Protein AF-A0A662Q213-F1 (afdb_monomer)

Mean predicted aligne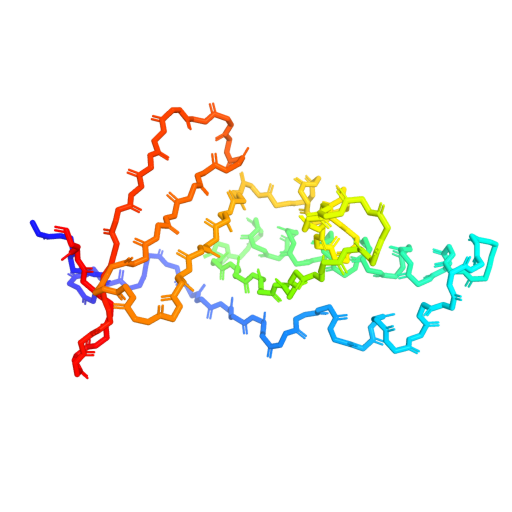d error: 8.6 Å

Sequence (126 aa):
MLRLYDYPPPAPLIVLDDFTFRHRLEIKGDVKRDTPIYERLAFQLAALKEAAMKRDIAIVVIGQVHTLPNTGETRAVAHRILTYWSDYVLRIVRRFGERCGRIWIEKPEKKGVYRFRIVKSGVTSC

pLDDT: mean 78.65, std 15.53, range [36.19, 93.69]

Solvent-accessible surface area (backbone atoms only — not comparable to full-atom values): 7702 Å² total; per-residue (Å²): 134,82,59,83,80,81,50,77,74,94,36,62,74,47,77,37,82,60,67,46,57,69,58,57,75,68,51,78,88,44,68,85,76,32,46,66,56,52,50,53,51,47,52,53,45,50,55,50,46,52,48,25,70,75,65,60,32,47,76,47,78,39,68,67,68,43,67,42,95,87,74,75,47,72,46,43,77,63,43,70,57,54,58,67,63,40,81,62,37,72,51,76,51,66,59,90,92,52,81,48,29,41,36,36,42,65,32,62,85,47,98,54,78,46,49,28,26,81,51,97,93,42,77,37,79,97

Secondary structure (DSSP, 8-state):
---GGGS--SS-EEEETTTTHHHHHH--S-HHHHHHHHHHHHHHHHHHHHHHHHHT-EEEE---EEE-TTT--EEETTHHHHHHH-S-EEEEE--TT-S-EEEEEEETT---EEEEEEETTEEEE-

Foldseek 3Di:
DDDVVVDDPQAAEAEAPAPCVVLVVQDPPDCVSSVVSLVVSLVVLVVVLVCCVVRVYHYHHHFDWDQDPPPSDTDTDSNVSCVVSDQWDWDWDDDPPDQWIWIDTPPPPDPDIFIWGQDPVGIDGD

Radius of gyration: 16.5 Å; Cα contacts (8 Å, |Δi|>4): 160; chains: 1; bounding box: 38×42×34 Å

Structure (mmCIF, N/CA/C/O backbone):
data_AF-A0A662Q213-F1
#
_entry.id   AF-A0A662Q213-F1
#
loop_
_atom_site.group_PDB
_atom_site.id
_atom_site.type_symbol
_atom_site.label_atom_id
_atom_site.label_alt_id
_atom_site.label_comp_id
_atom_site.label_asym_id
_atom_site.label_entity_id
_atom_site.label_seq_id
_atom_site.pdbx_PDB_ins_code
_atom_site.Cartn_x
_atom_site.Cartn_y
_atom_site.Cartn_z
_atom_site.occupancy
_atom_site.B_iso_or_equiv
_atom_site.auth_seq_id
_atom_site.auth_comp_id
_atom_site.auth_asym_id
_atom_site.auth_atom_id
_atom_site.pdbx_PDB_model_num
ATOM 1 N N . MET A 1 1 ? -8.842 -23.336 2.814 1.00 40.50 1 MET A N 1
ATOM 2 C CA . MET A 1 1 ? -9.138 -22.444 1.671 1.00 40.50 1 MET A CA 1
ATOM 3 C C . MET A 1 1 ? -9.488 -21.086 2.259 1.00 40.50 1 MET A C 1
ATOM 5 O O . MET A 1 1 ? -10.478 -21.016 2.966 1.00 40.50 1 MET A O 1
ATOM 9 N N . LEU A 1 2 ? -8.653 -20.057 2.084 1.00 36.19 2 LEU A N 1
ATOM 10 C CA . LEU A 1 2 ? -8.929 -18.723 2.632 1.00 36.19 2 LEU A CA 1
ATOM 11 C C . LEU A 1 2 ? -9.839 -17.981 1.640 1.00 36.19 2 LEU A C 1
ATOM 13 O O . LEU A 1 2 ? -9.413 -17.708 0.517 1.00 36.19 2 LEU A O 1
ATOM 17 N N . ARG A 1 3 ? -11.093 -17.715 2.006 1.00 44.03 3 ARG A N 1
ATOM 18 C CA . ARG A 1 3 ? -12.030 -16.929 1.194 1.00 44.03 3 ARG A CA 1
ATOM 19 C C . ARG A 1 3 ? -12.236 -15.589 1.891 1.00 44.03 3 ARG A C 1
ATOM 21 O O . ARG A 1 3 ? -12.871 -15.527 2.934 1.00 44.03 3 ARG A O 1
ATOM 28 N N . LEU A 1 4 ? -11.665 -14.525 1.326 1.00 43.53 4 LEU A N 1
ATOM 29 C CA . LEU A 1 4 ? -11.729 -13.179 1.912 1.00 43.53 4 LEU A CA 1
ATOM 30 C C . LEU A 1 4 ? -13.163 -12.634 2.062 1.00 43.53 4 LEU A C 1
ATOM 32 O O . LEU A 1 4 ? -13.376 -11.766 2.895 1.00 43.53 4 LEU A O 1
ATOM 36 N N . TYR A 1 5 ? -14.130 -13.143 1.291 1.00 51.31 5 TYR A N 1
ATOM 37 C CA . TYR A 1 5 ? -15.537 -12.720 1.341 1.00 51.31 5 TYR A CA 1
ATOM 38 C C . TYR A 1 5 ? -16.367 -13.402 2.437 1.00 51.31 5 TYR A C 1
ATOM 40 O O . TYR A 1 5 ? -17.471 -12.948 2.718 1.00 51.31 5 TYR A O 1
ATOM 48 N N . ASP A 1 6 ? -15.862 -14.481 3.046 1.00 44.97 6 ASP A N 1
ATOM 49 C CA . ASP A 1 6 ? -16.595 -15.229 4.080 1.00 44.97 6 ASP A CA 1
ATOM 50 C C . ASP A 1 6 ? -16.520 -14.540 5.458 1.00 44.97 6 ASP A C 1
ATOM 52 O O . ASP A 1 6 ? -17.165 -14.975 6.410 1.00 44.97 6 ASP A O 1
ATOM 56 N N . TYR A 1 7 ? -15.736 -13.464 5.573 1.00 51.28 7 TYR A N 1
ATOM 57 C CA . TYR A 1 7 ? -15.625 -12.662 6.784 1.00 51.28 7 TYR A CA 1
ATOM 58 C C . TYR A 1 7 ? -16.429 -11.366 6.618 1.00 51.28 7 TYR A C 1
ATOM 60 O O . TYR A 1 7 ? -16.246 -10.682 5.604 1.00 51.28 7 TYR A O 1
ATOM 68 N N . PRO A 1 8 ? -17.288 -10.983 7.588 1.00 51.06 8 PRO A N 1
ATOM 69 C CA . PRO A 1 8 ? -17.815 -9.622 7.622 1.00 51.06 8 PRO A CA 1
ATOM 70 C C . PRO A 1 8 ? -16.624 -8.656 7.573 1.00 51.06 8 PRO A C 1
ATOM 72 O O . PRO A 1 8 ? -15.596 -8.972 8.183 1.00 51.06 8 PRO A O 1
ATOM 75 N N . PRO A 1 9 ? -16.705 -7.535 6.826 1.00 54.00 9 PRO A N 1
ATOM 76 C CA . PRO A 1 9 ? -15.572 -6.634 6.683 1.00 54.00 9 PRO A CA 1
ATOM 77 C C . PRO A 1 9 ? -15.107 -6.250 8.092 1.00 54.00 9 PRO A C 1
ATOM 79 O O . PRO A 1 9 ? -15.887 -5.649 8.831 1.00 54.00 9 PRO A O 1
ATOM 82 N N . PRO A 1 10 ? -13.887 -6.648 8.502 1.00 58.69 10 PRO A N 1
ATOM 83 C CA . PRO A 1 10 ? -13.456 -6.526 9.894 1.00 58.69 10 PRO A CA 1
ATOM 84 C C . PRO A 1 10 ? -13.357 -5.059 10.329 1.00 58.69 10 PRO A C 1
ATOM 86 O O . PRO A 1 10 ? -13.347 -4.773 11.517 1.00 58.69 10 PRO A O 1
ATOM 89 N N . ALA A 1 11 ? -13.309 -4.157 9.346 1.00 63.94 11 ALA A N 1
ATOM 90 C CA . ALA A 1 11 ? -13.307 -2.714 9.453 1.00 63.94 11 ALA A CA 1
ATOM 91 C C . ALA A 1 11 ? -13.840 -2.117 8.131 1.00 63.94 11 ALA A C 1
ATOM 93 O O . ALA A 1 11 ? -13.727 -2.763 7.078 1.00 63.94 11 ALA A O 1
ATOM 94 N N . PRO A 1 12 ? -14.364 -0.879 8.126 1.00 80.94 12 PRO A N 1
ATOM 95 C CA . PRO A 1 12 ? -14.540 -0.113 6.895 1.00 80.94 12 PRO A CA 1
ATOM 96 C C . PRO A 1 12 ? -13.207 -0.038 6.130 1.00 80.94 12 PRO A C 1
ATOM 98 O O . PRO A 1 12 ? -12.164 0.239 6.722 1.00 80.94 12 PRO A O 1
ATOM 101 N N . LEU A 1 13 ? -13.231 -0.311 4.822 1.00 87.00 13 LEU A N 1
ATOM 102 C CA . LEU A 1 13 ? -12.037 -0.401 3.976 1.00 87.00 13 LEU A CA 1
ATOM 103 C C . LEU A 1 13 ? -11.980 0.763 2.983 1.00 87.00 13 LEU A C 1
ATOM 105 O O . LEU A 1 13 ? -12.929 0.988 2.234 1.00 87.00 13 LEU A O 1
ATOM 109 N N . ILE A 1 14 ? -10.836 1.443 2.922 1.00 88.75 14 ILE A N 1
ATOM 110 C CA . ILE A 1 14 ? -10.503 2.415 1.875 1.00 88.75 14 ILE A CA 1
ATOM 111 C C . ILE A 1 14 ? -9.354 1.854 1.034 1.00 88.75 14 ILE A C 1
ATOM 113 O O . ILE A 1 14 ? -8.319 1.461 1.574 1.00 88.75 14 ILE A O 1
ATOM 117 N N . VAL A 1 15 ? -9.517 1.840 -0.291 1.00 90.50 15 VAL A N 1
ATOM 118 C CA . VAL A 1 15 ? -8.469 1.435 -1.241 1.00 90.50 15 VAL A CA 1
ATOM 119 C C . VAL A 1 15 ? -8.101 2.626 -2.122 1.00 90.50 15 VAL A C 1
ATOM 121 O O . VAL A 1 15 ? -8.976 3.240 -2.727 1.00 90.50 15 VAL A O 1
ATOM 124 N N . LEU A 1 16 ? -6.809 2.949 -2.189 1.00 88.38 16 LEU A N 1
ATOM 125 C CA . LEU A 1 16 ? -6.256 4.024 -3.015 1.00 88.38 16 LEU A CA 1
ATOM 126 C C . LEU A 1 16 ? -5.383 3.412 -4.122 1.00 88.38 16 LEU A C 1
ATOM 128 O O . LEU A 1 16 ? -4.294 2.914 -3.832 1.00 88.38 16 LEU A O 1
ATOM 132 N N . ASP A 1 17 ? -5.862 3.450 -5.370 1.00 85.12 17 ASP A N 1
ATOM 133 C CA . ASP A 1 17 ? -5.202 2.857 -6.547 1.00 85.12 17 ASP A CA 1
ATOM 134 C C . ASP A 1 17 ? -5.198 3.829 -7.750 1.00 85.12 17 ASP A C 1
ATOM 136 O O . ASP A 1 17 ? -6.268 4.207 -8.227 1.00 85.12 17 ASP A O 1
ATOM 140 N N . ASP A 1 18 ? -4.061 4.307 -8.278 1.00 78.69 18 ASP A N 1
ATOM 141 C CA . ASP A 1 18 ? -2.684 4.237 -7.746 1.00 78.69 18 ASP A CA 1
ATOM 142 C C . ASP A 1 18 ? -2.374 5.519 -6.963 1.00 78.69 18 ASP A C 1
ATOM 144 O O . ASP A 1 18 ? -2.442 6.637 -7.483 1.00 78.69 18 ASP A O 1
ATOM 148 N N . PHE A 1 19 ? -1.990 5.357 -5.701 1.00 78.06 19 PHE A N 1
ATOM 149 C CA . PHE A 1 19 ? -1.695 6.460 -4.793 1.00 78.06 19 PHE A CA 1
ATOM 150 C C . PHE A 1 19 ? -0.478 7.295 -5.212 1.00 78.06 19 PHE A C 1
ATOM 152 O O . PHE A 1 19 ? -0.388 8.484 -4.904 1.00 78.06 19 PHE A O 1
ATOM 159 N N . THR A 1 20 ? 0.464 6.688 -5.929 1.00 71.81 20 THR A N 1
ATOM 160 C CA . THR A 1 20 ? 1.744 7.308 -6.297 1.00 71.81 20 THR A CA 1
ATOM 161 C C . THR A 1 20 ? 1.737 7.969 -7.673 1.00 71.81 20 THR A C 1
ATOM 163 O O . THR A 1 20 ? 2.690 8.671 -8.022 1.00 71.81 20 THR A O 1
ATOM 166 N N . PHE A 1 21 ? 0.657 7.804 -8.445 1.00 74.88 21 PHE A N 1
ATOM 167 C CA . PHE A 1 21 ? 0.606 8.206 -9.850 1.00 74.88 21 PHE A CA 1
ATOM 168 C C . PHE A 1 21 ? 0.912 9.694 -10.072 1.00 74.88 21 PHE A C 1
ATOM 170 O O . PHE A 1 21 ? 1.731 10.038 -10.923 1.00 74.88 21 PHE A O 1
ATOM 177 N N . ARG A 1 22 ? 0.288 10.594 -9.299 1.00 62.03 22 ARG A N 1
ATOM 178 C CA . ARG A 1 22 ? 0.467 12.046 -9.495 1.00 62.03 22 ARG A CA 1
ATOM 179 C C . ARG A 1 22 ? 1.867 12.513 -9.111 1.00 62.03 22 ARG A C 1
ATOM 181 O O . ARG A 1 22 ? 2.483 13.261 -9.862 1.00 62.03 22 ARG A O 1
ATOM 188 N N . HIS A 1 23 ? 2.400 12.004 -8.004 1.00 64.50 23 HIS A N 1
ATOM 189 C CA . HIS A 1 23 ? 3.740 12.363 -7.532 1.00 64.50 23 HIS A CA 1
ATOM 190 C C . HIS A 1 23 ? 4.820 11.910 -8.510 1.00 64.50 23 HIS A C 1
ATOM 192 O O . HIS A 1 23 ? 5.802 12.613 -8.717 1.00 64.50 23 HIS A O 1
ATOM 198 N N . ARG A 1 24 ? 4.606 10.778 -9.191 1.00 64.88 24 ARG A N 1
ATOM 199 C CA . ARG A 1 24 ? 5.495 10.306 -10.257 1.00 64.88 24 ARG A CA 1
ATOM 200 C C . ARG A 1 24 ? 5.598 11.290 -11.427 1.00 64.88 24 ARG A C 1
ATOM 202 O O . ARG A 1 24 ? 6.675 11.419 -11.996 1.00 64.88 24 ARG A O 1
ATOM 209 N N . LEU A 1 25 ? 4.504 11.950 -11.811 1.00 63.22 25 LEU A N 1
ATOM 210 C CA . LEU A 1 25 ? 4.522 12.929 -12.908 1.00 63.22 25 LEU A CA 1
ATOM 211 C C . LEU A 1 25 ? 5.297 14.201 -12.537 1.00 63.22 25 LEU A C 1
ATOM 213 O O . LEU A 1 25 ? 5.857 14.866 -13.412 1.00 63.22 25 LEU A O 1
ATOM 217 N N . GLU A 1 26 ? 5.313 14.531 -11.246 1.00 67.62 26 GLU A N 1
ATOM 218 C CA . GLU A 1 26 ? 5.973 15.719 -10.709 1.00 67.62 26 GLU A CA 1
ATOM 219 C C . GLU A 1 26 ? 7.477 15.491 -10.470 1.00 67.62 26 GLU A C 1
ATOM 221 O O . GLU A 1 26 ? 8.255 16.416 -10.689 1.00 67.62 26 GLU A O 1
ATOM 226 N N . ILE A 1 27 ? 7.896 14.271 -10.104 1.00 72.69 27 ILE A N 1
ATOM 227 C CA . ILE A 1 27 ? 9.304 13.918 -9.847 1.00 72.69 27 ILE A CA 1
ATOM 228 C C . ILE A 1 27 ? 10.137 14.029 -11.133 1.00 72.69 27 ILE A C 1
ATOM 230 O O . ILE A 1 27 ? 9.878 13.344 -12.127 1.00 72.69 27 ILE A O 1
ATOM 234 N N . LYS A 1 28 ? 11.174 14.875 -11.107 1.00 71.38 28 LYS A N 1
ATOM 235 C CA . LYS A 1 28 ? 12.077 15.114 -12.251 1.00 71.38 28 LYS A CA 1
ATOM 236 C C . LYS A 1 28 ? 13.452 14.462 -12.101 1.00 71.38 28 LYS A C 1
ATOM 238 O O . LYS A 1 28 ? 14.232 14.505 -13.049 1.00 71.38 28 LYS A O 1
ATOM 243 N N . GLY A 1 29 ? 13.744 13.844 -10.956 1.00 67.94 29 GLY A N 1
ATOM 244 C CA . GLY A 1 29 ? 15.054 13.260 -10.658 1.00 67.94 29 GLY A CA 1
ATOM 245 C C . GLY A 1 29 ? 16.069 14.281 -10.136 1.00 67.94 29 GLY A C 1
ATOM 246 O O . GLY A 1 29 ? 17.256 13.972 -10.053 1.00 67.94 29 GLY A O 1
ATOM 247 N N . ASP A 1 30 ? 15.61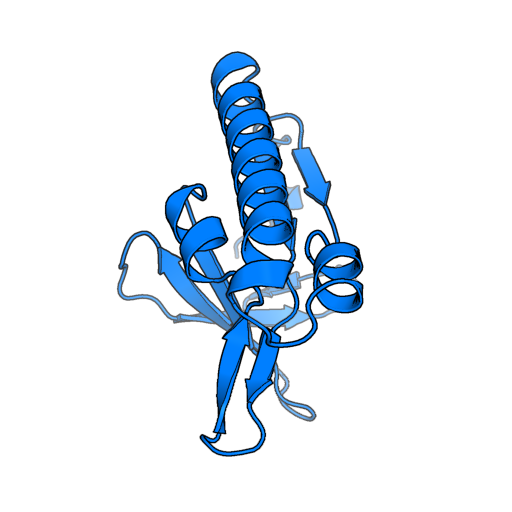2 15.482 -9.773 1.00 74.75 30 ASP A N 1
ATOM 248 C CA . ASP A 1 30 ? 16.410 16.511 -9.108 1.00 74.75 30 ASP A CA 1
ATOM 249 C C . ASP A 1 30 ? 16.010 16.550 -7.635 1.00 74.75 30 ASP A C 1
ATOM 251 O O . ASP A 1 30 ? 14.931 17.024 -7.276 1.00 74.75 30 ASP A O 1
ATOM 255 N N . VAL A 1 31 ? 16.911 16.076 -6.773 1.00 69.00 31 VAL A N 1
ATOM 256 C CA . VAL A 1 31 ? 16.672 15.925 -5.334 1.00 69.00 31 VAL A CA 1
ATOM 257 C C . VAL A 1 31 ? 16.141 17.212 -4.700 1.00 69.00 31 VAL A C 1
ATOM 259 O O . VAL A 1 31 ? 15.200 17.143 -3.919 1.00 69.00 31 VAL A O 1
ATOM 262 N N . LYS A 1 32 ? 16.684 18.389 -5.044 1.00 71.81 32 LYS A N 1
ATOM 263 C CA . LYS A 1 32 ? 16.261 19.652 -4.410 1.00 71.81 32 LYS A CA 1
ATOM 264 C C . LYS A 1 32 ? 14.840 20.048 -4.803 1.00 71.81 32 LYS A C 1
ATOM 266 O O . LYS A 1 32 ? 14.123 20.621 -3.988 1.00 71.81 32 LYS A O 1
ATOM 271 N N . ARG A 1 33 ? 14.446 19.761 -6.044 1.00 75.94 33 ARG A N 1
ATOM 272 C CA . ARG A 1 33 ? 13.111 20.079 -6.570 1.00 75.94 33 ARG A CA 1
ATOM 273 C C . ARG A 1 33 ? 12.073 19.032 -6.181 1.00 75.94 33 ARG A C 1
ATOM 275 O O . ARG A 1 33 ? 10.904 19.376 -6.043 1.00 75.94 33 ARG A O 1
ATOM 282 N N . ASP A 1 34 ? 12.505 17.795 -5.957 1.00 79.31 34 ASP A N 1
ATOM 283 C CA . ASP A 1 34 ? 11.621 16.677 -5.639 1.00 79.31 34 ASP A CA 1
ATOM 284 C C . ASP A 1 34 ? 11.313 16.565 -4.130 1.00 79.31 34 ASP A C 1
ATOM 286 O O . ASP A 1 34 ? 10.296 15.975 -3.760 1.00 79.31 34 ASP A O 1
ATOM 290 N N . THR A 1 35 ? 12.129 17.156 -3.242 1.00 81.44 35 THR A N 1
ATOM 291 C CA . THR A 1 35 ? 11.913 17.127 -1.777 1.00 81.44 35 THR A CA 1
ATOM 292 C C . THR A 1 35 ? 10.489 17.515 -1.348 1.00 81.44 35 THR A C 1
ATOM 294 O O . THR A 1 35 ? 9.871 16.726 -0.630 1.00 81.44 35 THR A O 1
ATOM 297 N N . PRO A 1 36 ? 9.899 18.637 -1.810 1.00 84.88 36 PRO A N 1
ATOM 298 C CA . PRO A 1 36 ? 8.551 19.028 -1.386 1.00 84.88 36 PRO A CA 1
ATOM 299 C C . PRO A 1 36 ? 7.464 18.024 -1.803 1.00 84.88 36 PRO A C 1
ATOM 301 O O . PRO A 1 36 ? 6.430 17.902 -1.143 1.00 84.88 36 PRO A O 1
ATOM 304 N N . ILE A 1 37 ? 7.686 17.282 -2.894 1.00 82.81 37 ILE A N 1
ATOM 305 C CA . ILE A 1 37 ? 6.770 16.234 -3.365 1.00 82.81 37 ILE A CA 1
ATOM 306 C C . ILE A 1 37 ? 6.797 15.059 -2.381 1.00 82.81 37 ILE A C 1
ATOM 308 O O . ILE A 1 37 ? 5.747 14.561 -1.969 1.00 82.81 37 ILE A O 1
ATOM 312 N N . TYR A 1 38 ? 7.994 14.647 -1.956 1.00 82.50 38 TYR A N 1
ATOM 313 C CA . TYR A 1 38 ? 8.169 13.587 -0.964 1.00 82.50 38 TYR A CA 1
ATOM 314 C C . TYR A 1 38 ? 7.611 13.966 0.412 1.00 82.50 38 TYR A C 1
ATOM 316 O O . TYR A 1 38 ? 6.982 13.130 1.060 1.00 82.50 38 TYR A O 1
ATOM 324 N N . GLU A 1 39 ? 7.781 15.216 0.845 1.00 87.38 39 GLU A N 1
ATOM 325 C CA . GLU A 1 39 ? 7.201 15.722 2.096 1.00 87.38 39 GLU A CA 1
ATOM 326 C C . GLU A 1 39 ? 5.670 15.698 2.061 1.00 87.38 39 GLU A C 1
ATOM 328 O O . GLU A 1 39 ? 5.033 15.192 2.988 1.00 87.38 39 GLU A O 1
ATOM 333 N N . ARG A 1 40 ? 5.065 16.162 0.959 1.00 87.94 40 ARG A N 1
ATOM 334 C CA . ARG A 1 40 ? 3.609 16.108 0.766 1.00 87.94 40 ARG A CA 1
ATOM 335 C C . ARG A 1 40 ? 3.091 14.671 0.821 1.00 87.94 40 ARG A C 1
ATOM 337 O O . ARG A 1 40 ? 2.086 14.406 1.476 1.00 87.94 40 ARG A O 1
ATOM 344 N N . LEU A 1 41 ? 3.784 13.745 0.161 1.00 86.94 41 LEU A N 1
ATOM 345 C CA . LEU A 1 41 ? 3.456 12.322 0.191 1.00 86.94 41 LEU A CA 1
ATOM 346 C C . LEU A 1 41 ? 3.544 11.742 1.611 1.00 86.94 41 LEU A C 1
ATOM 348 O O . LEU A 1 41 ? 2.640 11.027 2.045 1.00 86.94 41 LEU A O 1
ATOM 352 N N . ALA A 1 42 ? 4.610 12.058 2.347 1.00 89.50 42 ALA A N 1
ATOM 353 C CA . ALA A 1 42 ? 4.770 11.622 3.730 1.00 89.50 42 ALA A CA 1
ATOM 354 C C . ALA A 1 42 ? 3.633 12.144 4.621 1.00 89.50 42 ALA A C 1
ATOM 356 O O . ALA A 1 42 ? 3.077 11.378 5.404 1.00 89.50 42 ALA A O 1
ATOM 357 N N . PHE A 1 43 ? 3.236 13.409 4.453 1.00 92.56 43 PHE A N 1
ATOM 358 C CA . PHE A 1 43 ? 2.117 14.001 5.186 1.00 92.56 43 PHE A CA 1
ATOM 359 C C . PHE A 1 43 ? 0.780 13.313 4.872 1.00 92.56 43 PHE A C 1
ATOM 361 O O . PHE A 1 43 ? 0.013 13.002 5.781 1.00 92.56 43 PHE A O 1
ATOM 368 N N . GLN A 1 44 ? 0.514 13.011 3.597 1.00 91.94 44 GLN A N 1
ATOM 369 C CA . GLN A 1 44 ? -0.684 12.267 3.192 1.00 91.94 44 GLN A CA 1
ATOM 370 C C . GLN A 1 44 ? -0.738 10.879 3.843 1.00 91.94 44 GLN A C 1
ATOM 372 O O . GLN A 1 44 ? -1.780 10.483 4.362 1.00 91.94 44 GLN A O 1
ATOM 377 N N . LEU A 1 45 ? 0.381 10.150 3.857 1.00 92.31 45 LEU A N 1
ATOM 378 C CA . LEU A 1 45 ? 0.463 8.835 4.497 1.00 92.31 45 LEU A CA 1
ATOM 379 C C . LEU A 1 45 ? 0.290 8.913 6.015 1.00 92.31 45 LEU A C 1
ATOM 381 O O . LEU A 1 45 ? -0.411 8.077 6.582 1.00 92.31 45 LEU A O 1
ATOM 385 N N . ALA A 1 46 ? 0.872 9.925 6.660 1.00 93.69 46 ALA A N 1
ATOM 386 C CA . ALA A 1 46 ? 0.697 10.168 8.088 1.00 93.69 46 ALA A CA 1
ATOM 387 C C . ALA A 1 46 ? -0.779 10.402 8.444 1.00 93.69 46 ALA A C 1
ATOM 389 O O . ALA A 1 46 ? -1.301 9.761 9.354 1.00 93.69 46 ALA A O 1
ATOM 390 N N . ALA A 1 47 ? -1.473 11.249 7.677 1.00 93.12 47 ALA A N 1
ATOM 391 C CA . ALA A 1 47 ? -2.893 11.530 7.882 1.00 93.12 47 ALA A CA 1
ATOM 392 C C . ALA A 1 47 ? -3.769 10.279 7.694 1.00 93.12 47 ALA A C 1
ATOM 394 O O . ALA A 1 47 ? -4.688 10.036 8.477 1.00 93.12 47 ALA A O 1
ATOM 395 N N . LEU A 1 48 ? -3.470 9.450 6.686 1.00 93.06 48 LEU A N 1
ATOM 396 C CA . LEU A 1 48 ? -4.158 8.171 6.481 1.00 93.06 48 LEU A CA 1
ATOM 397 C C . LEU A 1 48 ? -3.907 7.211 7.646 1.00 93.06 48 LEU A C 1
ATOM 399 O O . LEU A 1 48 ? -4.849 6.621 8.170 1.00 93.06 48 LEU A O 1
ATOM 403 N N . LYS A 1 49 ? -2.655 7.083 8.093 1.00 92.88 49 LYS A N 1
ATOM 404 C CA . LYS A 1 49 ? -2.289 6.246 9.238 1.00 92.88 49 LYS A CA 1
ATOM 405 C C . LYS A 1 49 ? -3.020 6.683 10.509 1.00 92.88 49 LYS A C 1
ATOM 407 O O . LYS A 1 49 ? -3.567 5.843 11.222 1.00 92.88 49 LYS A O 1
ATOM 412 N N . GLU A 1 50 ? -3.080 7.983 10.769 1.00 93.50 50 GLU A N 1
ATOM 413 C CA . GLU A 1 50 ? -3.819 8.540 11.899 1.00 93.50 50 GLU A CA 1
ATOM 414 C C . GLU A 1 50 ? -5.324 8.247 11.795 1.00 93.50 50 GLU A C 1
ATOM 416 O O . GLU A 1 50 ? -5.939 7.824 12.776 1.00 93.50 50 GLU A O 1
ATOM 421 N N . ALA A 1 51 ? -5.918 8.409 10.608 1.00 90.12 51 ALA A N 1
ATOM 422 C CA . ALA A 1 51 ? -7.325 8.092 10.372 1.00 90.12 51 ALA A CA 1
ATOM 423 C C . ALA A 1 51 ? -7.630 6.603 10.595 1.00 90.12 51 ALA A C 1
ATOM 425 O O . ALA A 1 51 ? -8.621 6.288 11.255 1.00 90.12 51 ALA A O 1
ATOM 426 N N . ALA A 1 52 ? -6.762 5.708 10.109 1.00 90.75 52 ALA A N 1
ATOM 427 C CA . ALA A 1 52 ? -6.852 4.268 10.339 1.00 90.75 52 ALA A CA 1
ATOM 428 C C . ALA A 1 52 ? -6.857 3.935 11.835 1.00 90.75 52 ALA A C 1
ATOM 430 O O . ALA A 1 52 ? -7.739 3.220 12.304 1.00 90.75 52 ALA A O 1
ATOM 431 N N . MET A 1 53 ? -5.929 4.523 12.597 1.00 89.69 53 MET A N 1
ATOM 432 C CA . MET A 1 53 ? -5.823 4.303 14.042 1.00 89.69 53 MET A CA 1
ATOM 433 C C . MET A 1 53 ? -7.012 4.866 14.827 1.00 89.69 53 MET A C 1
ATOM 435 O O . MET A 1 53 ? -7.473 4.234 15.770 1.00 89.69 53 MET A O 1
ATOM 439 N N . LYS A 1 54 ? -7.505 6.058 14.471 1.00 91.81 54 LYS A N 1
ATOM 440 C CA . LYS A 1 54 ? -8.577 6.735 15.221 1.00 91.81 54 LYS A CA 1
ATOM 441 C C . LYS A 1 54 ? -9.972 6.194 14.929 1.00 91.81 54 LYS A C 1
ATOM 443 O O . LYS A 1 54 ? -10.855 6.337 15.769 1.00 91.81 54 LYS A O 1
ATOM 448 N N . ARG A 1 55 ? -10.200 5.670 13.723 1.00 86.69 55 ARG A N 1
ATOM 449 C CA . ARG A 1 55 ? -11.535 5.271 13.246 1.00 86.69 55 ARG A CA 1
ATOM 450 C C . ARG A 1 55 ? -11.699 3.768 13.059 1.00 86.69 55 ARG A C 1
ATOM 452 O O . ARG A 1 55 ? -12.755 3.364 12.590 1.00 86.69 55 ARG A O 1
ATOM 459 N N . ASP A 1 56 ? -10.676 2.985 13.396 1.00 86.06 56 ASP A N 1
ATOM 460 C CA . ASP A 1 56 ? -10.651 1.535 13.197 1.00 86.06 56 ASP A CA 1
ATOM 461 C C . ASP A 1 56 ? -11.030 1.153 11.754 1.00 86.06 56 ASP A C 1
ATOM 463 O O . ASP A 1 56 ? -11.946 0.377 11.497 1.00 86.06 56 ASP A O 1
ATOM 467 N N . ILE A 1 57 ? -10.361 1.798 10.788 1.00 88.31 57 ILE A N 1
ATOM 468 C CA . ILE A 1 57 ? -10.553 1.559 9.351 1.00 88.31 57 ILE A CA 1
ATOM 469 C C . ILE A 1 57 ? -9.302 0.935 8.740 1.00 88.31 57 ILE A C 1
ATOM 471 O O . ILE A 1 57 ? -8.174 1.326 9.048 1.00 88.31 57 ILE A O 1
ATOM 475 N N . ALA A 1 58 ? -9.496 -0.005 7.819 1.00 91.00 58 ALA A N 1
ATOM 476 C CA . ALA A 1 58 ? -8.413 -0.558 7.022 1.00 91.00 58 ALA A CA 1
ATOM 477 C C . ALA A 1 58 ? -8.140 0.356 5.820 1.00 91.00 58 ALA A C 1
ATOM 479 O O . ALA A 1 58 ? -9.061 0.744 5.100 1.00 91.00 58 ALA A O 1
ATOM 480 N N . ILE A 1 59 ? -6.871 0.683 5.572 1.00 92.00 59 ILE A N 1
ATOM 481 C CA . ILE A 1 59 ? -6.458 1.475 4.408 1.00 92.00 59 ILE A CA 1
ATOM 482 C C . ILE A 1 59 ? -5.435 0.677 3.608 1.00 92.00 59 ILE A C 1
ATOM 484 O O . ILE A 1 59 ? -4.403 0.268 4.137 1.00 92.00 59 ILE A O 1
ATOM 488 N N . VAL A 1 60 ? -5.722 0.469 2.324 1.00 92.50 60 VAL A N 1
ATOM 489 C CA . VAL A 1 60 ? -4.819 -0.186 1.375 1.00 92.50 60 VAL A CA 1
ATOM 490 C C . VAL A 1 60 ? -4.349 0.840 0.359 1.00 92.50 60 VAL A C 1
ATOM 492 O O . VAL A 1 60 ? -5.146 1.448 -0.354 1.00 92.50 60 VAL A O 1
ATOM 495 N N . VAL A 1 61 ? -3.034 1.011 0.290 1.00 90.75 61 VAL A N 1
ATOM 496 C CA . VAL A 1 61 ? -2.367 1.897 -0.660 1.00 90.75 61 VAL A CA 1
ATOM 497 C C . VAL A 1 61 ? -1.686 1.038 -1.714 1.00 90.75 61 VAL A C 1
ATOM 499 O O . VAL A 1 61 ? -0.824 0.222 -1.385 1.00 90.75 61 VAL A O 1
ATOM 502 N N . ILE A 1 62 ? -2.067 1.215 -2.976 1.00 88.44 62 ILE A N 1
ATOM 503 C CA . ILE A 1 62 ? -1.435 0.539 -4.108 1.00 88.44 62 ILE A CA 1
ATOM 504 C C . ILE A 1 62 ? -0.457 1.522 -4.743 1.00 88.44 62 ILE A C 1
ATOM 506 O O . ILE A 1 62 ? -0.836 2.637 -5.091 1.00 88.44 62 ILE A O 1
ATOM 510 N N . GLY A 1 63 ? 0.809 1.109 -4.833 1.00 80.56 63 GLY A N 1
ATOM 511 C CA . GLY A 1 63 ? 1.872 1.852 -5.500 1.00 80.56 63 GLY A CA 1
ATOM 512 C C . GLY A 1 63 ? 2.463 1.027 -6.635 1.00 80.56 63 GLY A C 1
ATOM 5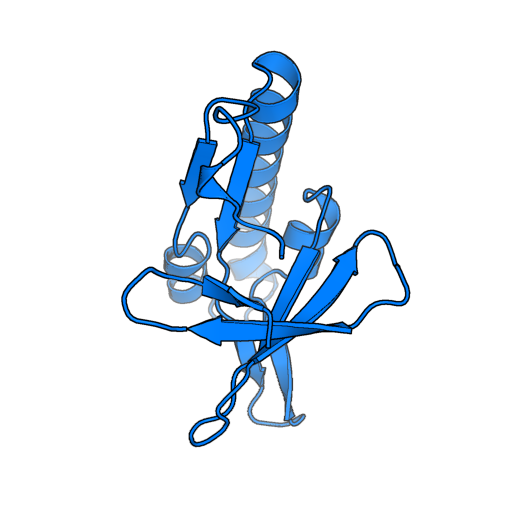13 O O . GLY A 1 63 ? 2.814 -0.141 -6.435 1.00 80.56 63 GLY A O 1
ATOM 514 N N . GLN A 1 64 ? 2.595 1.613 -7.824 1.00 71.81 64 GLN A N 1
ATOM 515 C CA . GLN A 1 64 ? 3.278 0.947 -8.928 1.00 71.81 64 GLN A CA 1
ATOM 516 C C . GLN A 1 64 ? 4.795 0.888 -8.709 1.00 71.81 64 GLN A C 1
ATOM 518 O O . GLN A 1 64 ? 5.441 1.806 -8.196 1.00 71.81 64 GLN A O 1
ATOM 523 N N . VAL A 1 65 ? 5.379 -0.234 -9.129 1.00 67.50 65 VAL A N 1
ATOM 524 C CA . VAL A 1 65 ? 6.828 -0.422 -9.161 1.00 67.50 65 VAL A CA 1
ATOM 525 C C . VAL A 1 65 ? 7.374 -0.097 -10.546 1.00 67.50 65 VAL A C 1
ATOM 527 O O . VAL A 1 65 ? 6.813 -0.517 -11.558 1.00 67.50 65 VAL A O 1
ATOM 530 N N . HIS A 1 66 ? 8.502 0.609 -10.596 1.00 59.62 66 HIS A N 1
ATOM 531 C CA . HIS A 1 66 ? 9.247 0.819 -11.834 1.00 59.62 66 HIS A CA 1
ATOM 532 C C . HIS A 1 66 ? 10.560 0.049 -11.792 1.00 59.62 66 HIS A C 1
ATOM 534 O O . HIS A 1 66 ? 11.206 -0.064 -10.749 1.00 59.62 66 HIS A O 1
ATOM 540 N N . THR A 1 67 ? 10.952 -0.489 -12.946 1.00 55.34 67 THR A N 1
ATOM 541 C CA . THR A 1 67 ? 12.298 -1.034 -13.134 1.00 55.34 67 THR A CA 1
ATOM 542 C C . THR A 1 67 ? 13.224 0.127 -13.466 1.00 55.34 67 THR A C 1
ATOM 544 O O . THR A 1 67 ? 12.963 0.863 -14.418 1.00 55.34 67 THR A O 1
ATOM 547 N N . LEU A 1 68 ? 14.277 0.319 -12.674 1.00 52.19 68 LEU A N 1
ATOM 548 C CA . LEU A 1 68 ? 15.295 1.322 -12.969 1.00 52.19 68 LEU A CA 1
ATOM 549 C C . LEU A 1 68 ? 16.124 0.856 -14.183 1.00 52.19 68 LEU A C 1
ATOM 551 O O . LEU A 1 68 ? 16.656 -0.257 -14.135 1.00 52.19 68 LEU A O 1
ATOM 555 N N . PRO A 1 69 ? 16.272 1.673 -15.249 1.00 39.28 69 PRO A N 1
ATOM 556 C CA . PRO A 1 69 ? 16.879 1.236 -16.513 1.00 39.28 69 PRO A CA 1
ATOM 557 C C . PRO A 1 69 ? 18.336 0.750 -16.444 1.00 39.28 69 PRO A C 1
ATOM 559 O O . PRO A 1 69 ? 18.783 0.108 -17.383 1.00 39.28 69 PRO A O 1
ATOM 562 N N . ASN A 1 70 ? 19.072 0.996 -15.355 1.00 46.84 70 ASN A N 1
ATOM 563 C CA . ASN A 1 70 ? 20.516 0.718 -15.296 1.00 46.84 70 ASN A CA 1
ATOM 564 C C . ASN A 1 70 ? 20.937 -0.333 -14.258 1.00 46.84 70 ASN A C 1
ATOM 566 O O . ASN A 1 70 ? 22.078 -0.778 -14.285 1.00 46.84 70 ASN A O 1
ATOM 570 N N . THR A 1 71 ? 20.054 -0.733 -13.340 1.00 51.72 71 THR A N 1
ATOM 571 C CA . THR A 1 71 ? 20.399 -1.677 -12.257 1.00 51.72 71 THR A CA 1
ATOM 572 C C . THR A 1 71 ? 19.570 -2.957 -12.285 1.00 51.72 71 THR A C 1
ATOM 574 O O . THR A 1 71 ? 19.857 -3.888 -11.541 1.00 51.72 71 THR A O 1
ATOM 577 N N . GLY A 1 72 ? 18.506 -3.006 -13.097 1.00 49.84 72 GLY A N 1
ATOM 578 C CA . GLY A 1 72 ? 17.511 -4.081 -13.041 1.00 49.84 72 GLY A CA 1
ATOM 579 C C . GLY A 1 72 ? 16.697 -4.092 -11.739 1.00 49.84 72 GLY A C 1
ATOM 580 O O . GLY A 1 72 ? 15.826 -4.945 -11.559 1.00 49.84 72 GLY A O 1
ATOM 581 N N . GLU A 1 73 ? 16.937 -3.145 -10.825 1.00 46.88 73 GLU A N 1
ATOM 582 C CA . GLU A 1 73 ? 16.209 -3.069 -9.569 1.00 46.88 73 GLU A CA 1
ATOM 583 C C . GLU A 1 73 ? 14.801 -2.521 -9.793 1.00 46.88 73 GLU A C 1
ATOM 585 O O . GLU A 1 73 ? 14.588 -1.437 -10.340 1.00 46.88 73 GLU A O 1
ATOM 590 N N . THR A 1 74 ? 13.820 -3.283 -9.319 1.00 52.84 74 THR A N 1
ATOM 591 C CA . THR A 1 74 ? 12.420 -2.868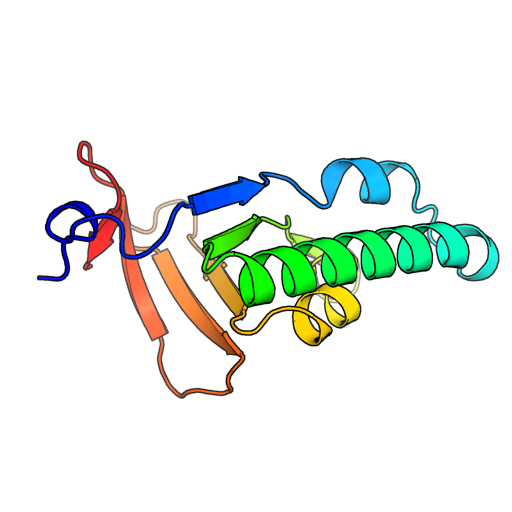 -9.268 1.00 52.84 74 THR A CA 1
ATOM 592 C C . THR A 1 74 ? 12.166 -2.159 -7.940 1.00 52.84 74 THR A C 1
ATOM 594 O O . THR A 1 74 ? 12.056 -2.821 -6.900 1.00 52.84 74 THR A O 1
ATOM 597 N N . ARG A 1 75 ? 12.084 -0.822 -7.962 1.00 57.34 75 ARG A N 1
ATOM 598 C CA . ARG A 1 75 ? 11.793 0.005 -6.780 1.00 57.34 75 ARG A CA 1
ATOM 599 C C . ARG A 1 75 ? 10.451 0.719 -6.947 1.00 57.34 75 ARG A C 1
ATOM 601 O O . ARG A 1 75 ? 10.153 1.267 -8.007 1.00 57.34 75 ARG A O 1
ATOM 608 N N . ALA A 1 76 ? 9.639 0.709 -5.892 1.00 58.06 76 ALA A N 1
ATOM 609 C CA . ALA A 1 76 ? 8.448 1.552 -5.826 1.00 58.06 76 ALA A CA 1
ATOM 610 C C . ALA A 1 76 ? 8.865 3.026 -5.709 1.00 58.06 76 ALA A C 1
ATOM 612 O O . ALA A 1 76 ? 9.852 3.344 -5.031 1.00 58.06 76 ALA A O 1
ATOM 613 N N . VAL A 1 77 ? 8.108 3.927 -6.340 1.00 64.81 77 VAL A N 1
ATOM 614 C CA . VAL A 1 77 ? 8.275 5.370 -6.112 1.00 64.81 77 VAL A CA 1
ATOM 615 C C . VAL A 1 77 ? 8.094 5.639 -4.620 1.00 64.81 77 VAL A C 1
ATOM 617 O O . VAL A 1 77 ? 7.157 5.138 -4.007 1.00 64.81 77 VAL A O 1
ATOM 620 N N . ALA A 1 78 ? 9.029 6.383 -4.022 1.00 72.69 78 ALA A N 1
ATOM 621 C CA . ALA A 1 78 ? 9.027 6.699 -2.593 1.00 72.69 78 ALA A CA 1
ATOM 622 C C . ALA A 1 78 ? 8.928 5.475 -1.652 1.00 72.69 78 ALA A C 1
ATOM 624 O O . ALA A 1 78 ? 8.400 5.587 -0.544 1.00 72.69 78 ALA A O 1
ATOM 625 N N . HIS A 1 79 ? 9.482 4.320 -2.054 1.00 78.94 79 HIS A N 1
ATOM 626 C CA . HIS A 1 79 ? 9.431 3.071 -1.282 1.00 78.94 79 HIS A CA 1
ATOM 627 C C . HIS A 1 79 ? 9.759 3.253 0.211 1.00 78.94 79 HIS A C 1
ATOM 629 O O . HIS A 1 79 ? 9.042 2.739 1.059 1.00 78.94 79 HIS A O 1
ATOM 635 N N . ARG A 1 80 ? 10.791 4.040 0.555 1.00 82.69 80 ARG A N 1
ATOM 636 C CA . ARG A 1 80 ? 11.171 4.285 1.961 1.00 82.69 80 ARG A CA 1
ATOM 637 C C . ARG A 1 80 ? 10.051 4.949 2.770 1.00 82.69 80 ARG A C 1
ATOM 639 O O . ARG A 1 80 ? 9.827 4.553 3.906 1.00 82.69 80 ARG A O 1
ATOM 646 N N . ILE A 1 81 ? 9.353 5.928 2.192 1.00 87.88 81 ILE A N 1
ATOM 647 C CA . ILE A 1 81 ? 8.278 6.671 2.867 1.00 87.88 81 ILE A CA 1
ATOM 648 C C . ILE A 1 81 ? 7.048 5.775 3.031 1.00 87.88 81 ILE A C 1
ATOM 650 O O . ILE A 1 81 ? 6.489 5.697 4.123 1.00 87.88 81 ILE A O 1
ATOM 654 N N . LEU A 1 82 ? 6.668 5.048 1.974 1.00 87.81 82 LEU A N 1
ATOM 655 C CA . LEU A 1 82 ? 5.563 4.087 2.022 1.00 87.81 82 LEU A CA 1
ATOM 656 C C . LEU A 1 82 ? 5.811 3.009 3.081 1.00 87.81 82 LEU A C 1
ATOM 658 O O . LEU A 1 82 ? 4.962 2.779 3.941 1.00 87.81 82 LEU A O 1
ATOM 662 N N . THR A 1 83 ? 6.993 2.393 3.070 1.00 89.44 83 THR A N 1
ATOM 663 C CA . THR A 1 83 ? 7.368 1.350 4.031 1.00 89.44 83 THR A CA 1
ATOM 664 C C . THR A 1 83 ? 7.444 1.877 5.463 1.00 89.44 83 THR A C 1
ATOM 666 O O . THR A 1 83 ? 7.104 1.149 6.398 1.00 89.44 83 THR A O 1
ATOM 669 N N . TYR A 1 84 ? 7.858 3.131 5.664 1.00 90.81 84 TYR A N 1
ATOM 670 C CA . TYR A 1 84 ? 7.893 3.746 6.991 1.00 90.81 84 TYR A CA 1
ATOM 671 C C . TYR A 1 84 ? 6.489 3.840 7.605 1.00 90.81 84 TYR A C 1
ATOM 673 O O . TYR A 1 84 ? 6.270 3.307 8.693 1.00 90.81 84 TYR A O 1
ATOM 681 N N . TRP A 1 85 ? 5.533 4.428 6.878 1.00 92.56 85 TRP A N 1
ATOM 682 C CA . TRP A 1 85 ? 4.178 4.690 7.381 1.00 92.56 85 TRP A CA 1
ATOM 683 C C . TRP A 1 85 ? 3.231 3.483 7.358 1.00 92.56 85 TRP A C 1
ATOM 685 O O . TRP A 1 85 ? 2.233 3.481 8.076 1.00 92.56 85 TRP A O 1
ATOM 695 N N . SER A 1 86 ? 3.523 2.456 6.558 1.00 92.06 86 SER A N 1
ATOM 696 C CA . SER A 1 86 ? 2.665 1.268 6.446 1.00 92.06 86 SER A CA 1
ATOM 697 C C . SER A 1 86 ? 2.917 0.280 7.583 1.00 92.06 86 SER A C 1
ATOM 699 O O . SER A 1 86 ? 4.069 -0.008 7.894 1.00 92.06 86 SER A O 1
ATOM 701 N N . ASP A 1 87 ? 1.875 -0.320 8.161 1.00 92.88 87 ASP A N 1
ATOM 702 C CA . ASP A 1 87 ? 2.047 -1.435 9.113 1.00 92.88 87 ASP A CA 1
ATOM 703 C C . ASP A 1 87 ? 2.483 -2.723 8.407 1.00 92.88 87 ASP A C 1
ATOM 705 O O . ASP A 1 87 ? 3.325 -3.469 8.909 1.00 92.88 87 ASP A O 1
ATOM 709 N N . TYR A 1 88 ? 1.933 -2.945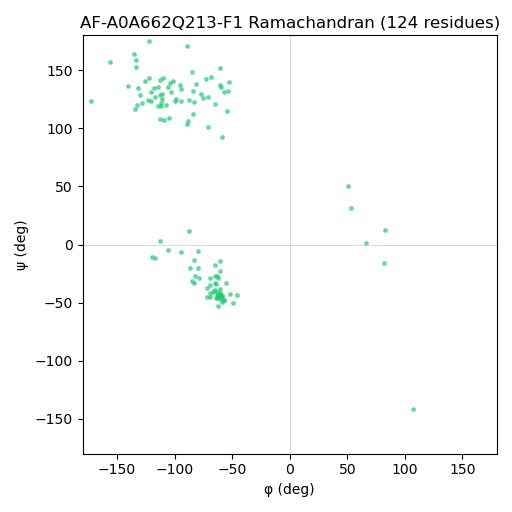 7.209 1.00 91.81 88 TYR A N 1
ATOM 710 C CA . TYR A 1 88 ? 2.209 -4.091 6.354 1.00 91.81 88 TYR A CA 1
ATOM 711 C C . TYR A 1 88 ? 2.641 -3.633 4.966 1.00 91.81 88 TYR A C 1
ATOM 713 O O . TYR A 1 88 ? 2.066 -2.703 4.407 1.00 91.81 88 TYR A O 1
ATOM 721 N N . VAL A 1 89 ? 3.622 -4.324 4.389 1.00 91.19 89 VAL A N 1
ATOM 722 C CA . VAL A 1 89 ? 4.055 -4.106 3.005 1.00 91.19 89 VAL A CA 1
ATOM 723 C C . VAL A 1 89 ? 4.059 -5.444 2.287 1.00 91.19 89 VAL A C 1
ATOM 725 O O . VAL A 1 89 ? 4.727 -6.388 2.715 1.00 91.19 89 VAL A O 1
ATOM 728 N N . LEU A 1 90 ? 3.292 -5.519 1.200 1.00 90.69 90 LEU A N 1
ATOM 729 C CA . LEU A 1 90 ? 3.160 -6.706 0.366 1.00 90.69 90 LEU A CA 1
ATOM 730 C C . LEU A 1 90 ? 3.734 -6.416 -1.020 1.00 90.69 90 LEU A C 1
ATOM 732 O O . LEU A 1 90 ? 3.216 -5.565 -1.742 1.00 90.69 90 LEU A O 1
ATOM 736 N N . ARG A 1 91 ? 4.762 -7.162 -1.429 1.00 88.94 91 ARG A N 1
ATOM 737 C CA . ARG A 1 91 ? 5.191 -7.181 -2.831 1.00 88.94 91 ARG A CA 1
ATOM 738 C C . ARG A 1 91 ? 4.386 -8.242 -3.561 1.00 88.94 91 ARG A C 1
ATOM 740 O O . ARG A 1 91 ? 4.405 -9.406 -3.174 1.00 88.94 91 ARG A O 1
ATOM 747 N N . ILE A 1 92 ? 3.714 -7.857 -4.639 1.00 89.69 92 ILE A N 1
ATOM 748 C CA . ILE A 1 92 ? 2.949 -8.772 -5.489 1.00 89.69 92 ILE A CA 1
ATOM 749 C C . ILE A 1 92 ? 3.665 -8.879 -6.832 1.00 89.69 92 ILE A C 1
ATOM 751 O O . ILE A 1 92 ? 3.918 -7.871 -7.485 1.00 89.69 92 ILE A O 1
ATOM 755 N N . VAL A 1 93 ? 3.994 -10.099 -7.260 1.00 88.88 93 VAL A N 1
ATOM 756 C CA . VAL A 1 93 ? 4.567 -10.350 -8.592 1.00 88.88 93 VAL A CA 1
ATOM 757 C C . VAL A 1 93 ? 3.788 -11.457 -9.271 1.00 88.88 93 VAL A C 1
ATOM 759 O O . VAL A 1 93 ? 3.622 -12.552 -8.735 1.00 88.88 93 VAL A O 1
ATOM 762 N N . ARG A 1 94 ? 3.362 -11.189 -10.500 1.00 88.25 94 ARG A N 1
ATOM 763 C CA . ARG A 1 94 ? 2.777 -12.176 -11.402 1.00 88.25 94 ARG A CA 1
ATOM 764 C C . ARG A 1 94 ? 3.441 -12.014 -12.761 1.00 88.25 94 ARG A C 1
ATOM 766 O O . ARG A 1 94 ? 3.364 -10.938 -13.345 1.00 88.25 94 ARG A O 1
ATOM 773 N N . ARG A 1 95 ? 4.105 -13.060 -13.253 1.00 85.19 95 ARG A N 1
ATOM 774 C CA . ARG A 1 95 ? 4.715 -13.035 -14.588 1.00 85.19 95 ARG A CA 1
ATOM 775 C C . ARG A 1 95 ? 3.685 -13.417 -15.646 1.00 85.19 95 ARG A C 1
ATOM 777 O O . ARG A 1 95 ? 2.773 -14.203 -15.383 1.00 85.19 95 ARG A O 1
ATOM 784 N N . PHE A 1 96 ? 3.826 -12.849 -16.841 1.00 83.12 96 PHE A N 1
ATOM 785 C CA . PHE A 1 96 ? 2.998 -13.225 -17.983 1.00 83.12 96 PHE A CA 1
ATOM 786 C C . PHE A 1 96 ? 3.187 -14.719 -18.292 1.00 83.12 96 PHE A C 1
ATOM 788 O O . PHE A 1 96 ? 4.304 -15.224 -18.240 1.00 83.12 96 PHE A O 1
ATOM 795 N N . GLY A 1 97 ? 2.092 -15.437 -18.549 1.00 84.06 97 GLY A N 1
ATOM 796 C CA . GLY A 1 97 ? 2.102 -16.888 -18.773 1.00 84.06 97 GLY A CA 1
ATOM 797 C C . GLY A 1 97 ? 2.129 -17.759 -17.506 1.00 84.06 97 GLY A C 1
ATOM 798 O O . GLY A 1 97 ? 1.775 -18.934 -17.582 1.00 84.06 97 GLY A O 1
ATOM 799 N N . GLU A 1 98 ? 2.457 -17.221 -16.324 1.00 88.50 98 GLU A N 1
ATOM 800 C CA . GLU A 1 98 ? 2.377 -17.994 -15.078 1.00 88.50 98 GLU A CA 1
ATOM 801 C C . GLU A 1 98 ? 0.921 -18.117 -14.599 1.00 88.50 98 GLU A C 1
ATOM 803 O O . GLU A 1 98 ? 0.195 -17.128 -14.443 1.00 88.50 98 GLU A O 1
ATOM 808 N N . ARG A 1 99 ? 0.498 -19.355 -14.301 1.00 88.44 99 ARG A N 1
ATOM 809 C CA . ARG A 1 99 ? -0.831 -19.643 -13.731 1.00 88.44 99 ARG A CA 1
ATOM 810 C C . ARG A 1 99 ? -1.026 -18.986 -12.361 1.00 88.44 99 ARG A C 1
ATOM 812 O O . ARG A 1 99 ? -2.159 -18.683 -11.988 1.00 88.44 99 ARG A O 1
ATOM 819 N N . CYS A 1 100 ? 0.062 -18.792 -11.617 1.00 93.12 100 CYS A N 1
ATOM 820 C CA . CYS A 1 100 ? 0.036 -18.328 -10.239 1.00 93.12 100 CYS A CA 1
ATOM 821 C C . CYS A 1 100 ? 1.018 -17.178 -10.024 1.00 93.12 100 CYS A C 1
ATOM 823 O O . CYS A 1 100 ? 2.160 -17.247 -10.462 1.00 93.12 100 CYS A O 1
ATOM 825 N N . GLY A 1 101 ? 0.571 -16.133 -9.333 1.00 92.75 101 GLY A N 1
ATOM 826 C CA . GLY A 1 101 ? 1.426 -15.075 -8.813 1.00 92.75 101 GLY A CA 1
ATOM 827 C C . GLY A 1 101 ? 1.946 -15.405 -7.414 1.00 92.75 101 GLY A C 1
ATOM 828 O O . GLY A 1 101 ? 1.516 -16.364 -6.768 1.00 92.75 101 GLY A O 1
ATOM 829 N N . ARG A 1 102 ? 2.879 -14.581 -6.945 1.00 92.44 102 ARG A N 1
ATOM 830 C CA . ARG A 1 102 ? 3.518 -14.660 -5.631 1.00 92.44 102 ARG A CA 1
ATOM 831 C C . ARG A 1 102 ? 3.302 -13.363 -4.856 1.00 92.44 102 ARG A C 1
ATOM 833 O O . ARG A 1 102 ? 3.315 -12.281 -5.442 1.00 92.44 102 ARG A O 1
ATOM 840 N N . ILE A 1 103 ? 3.123 -13.496 -3.548 1.00 92.12 103 ILE A N 1
ATOM 841 C CA . ILE A 1 103 ? 3.031 -12.401 -2.583 1.00 92.12 103 ILE A CA 1
ATOM 842 C C . ILE A 1 103 ? 4.153 -12.601 -1.567 1.00 92.12 103 ILE A C 1
ATOM 844 O O . ILE A 1 103 ? 4.224 -13.656 -0.930 1.00 92.12 103 ILE A O 1
ATOM 848 N N . TRP A 1 104 ? 5.011 -11.597 -1.417 1.00 89.56 104 TRP A N 1
ATOM 849 C CA . TRP A 1 104 ? 6.025 -11.527 -0.367 1.00 89.56 104 TRP A CA 1
ATOM 850 C C . TRP A 1 104 ? 5.585 -10.511 0.676 1.00 89.56 104 TRP A C 1
ATOM 852 O O . TRP A 1 104 ? 5.147 -9.415 0.324 1.00 89.56 104 TRP A O 1
ATOM 862 N N . ILE A 1 105 ? 5.732 -10.866 1.949 1.00 90.06 105 ILE A N 1
ATOM 863 C CA . ILE A 1 105 ? 5.554 -9.927 3.055 1.00 90.06 105 ILE A CA 1
ATOM 864 C C . ILE A 1 105 ? 6.908 -9.264 3.311 1.00 90.06 105 ILE A C 1
ATOM 866 O O . ILE A 1 105 ? 7.821 -9.905 3.824 1.00 90.06 105 ILE A O 1
ATOM 870 N N . GLU A 1 106 ? 7.045 -7.999 2.921 1.00 87.50 106 GLU A N 1
ATOM 871 C CA . GLU A 1 106 ? 8.257 -7.205 3.165 1.00 87.50 106 GLU A CA 1
ATOM 872 C C . GLU A 1 106 ? 8.237 -6.563 4.556 1.00 87.50 106 GLU A C 1
ATOM 874 O O . GLU A 1 106 ? 9.281 -6.401 5.180 1.00 87.50 106 GLU A O 1
ATOM 879 N N . LYS A 1 107 ? 7.044 -6.227 5.064 1.00 89.62 107 LYS A N 1
ATOM 880 C CA . LYS A 1 107 ? 6.843 -5.704 6.419 1.00 89.62 107 LYS A CA 1
ATOM 881 C C . LYS A 1 107 ? 5.573 -6.305 7.038 1.00 89.62 107 LYS A C 1
ATOM 883 O O . LYS A 1 107 ? 4.555 -6.351 6.341 1.00 89.62 107 LYS A O 1
ATOM 888 N N . PRO A 1 108 ? 5.602 -6.735 8.314 1.00 87.94 108 PRO A N 1
ATOM 889 C CA . PRO A 1 108 ? 6.812 -6.997 9.108 1.00 87.94 108 PRO A CA 1
ATOM 890 C C . PRO A 1 108 ? 7.662 -8.090 8.440 1.00 87.94 108 PRO A C 1
ATOM 892 O O . PRO A 1 108 ? 7.095 -8.931 7.744 1.00 87.94 108 PRO A O 1
ATOM 895 N N . GLU A 1 109 ? 8.988 -8.087 8.630 1.00 74.38 109 GLU A N 1
ATOM 896 C CA . GLU A 1 109 ? 9.888 -9.096 8.045 1.00 74.38 109 GLU A CA 1
ATOM 897 C C . GLU A 1 109 ? 9.489 -10.503 8.520 1.00 74.38 109 GLU A C 1
ATOM 899 O O . GLU A 1 109 ? 9.879 -10.976 9.588 1.00 74.38 109 GLU A O 1
ATOM 904 N N . LYS A 1 110 ? 8.647 -11.176 7.734 1.00 67.88 110 LYS A N 1
ATOM 905 C CA . LYS A 1 110 ? 8.160 -12.528 7.994 1.00 67.88 110 LYS A CA 1
ATOM 906 C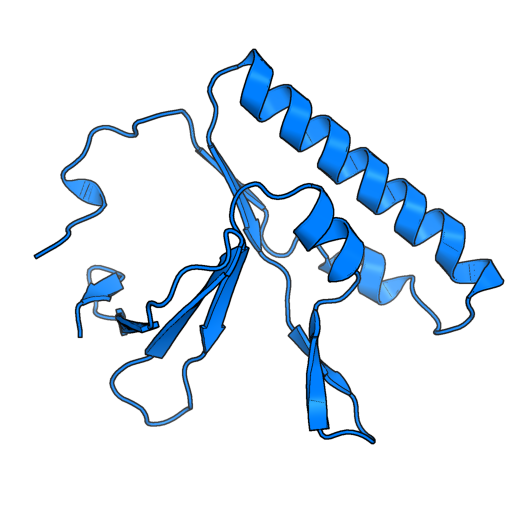 C . LYS A 1 110 ? 8.617 -13.432 6.864 1.00 67.88 110 LYS A C 1
ATOM 908 O O . LYS A 1 110 ? 8.462 -13.116 5.687 1.00 67.88 110 LYS A O 1
ATOM 913 N N . LYS A 1 111 ? 9.120 -14.614 7.220 1.00 63.44 111 LYS A N 1
ATOM 914 C CA . LYS A 1 111 ? 9.404 -15.670 6.245 1.00 63.44 111 LYS A CA 1
ATOM 915 C C . LYS A 1 111 ? 8.077 -16.241 5.740 1.00 63.44 111 LYS A C 1
ATOM 917 O O . LYS A 1 111 ? 7.439 -17.028 6.429 1.00 63.44 111 LYS A O 1
ATOM 922 N N . GLY A 1 112 ? 7.649 -15.828 4.549 1.00 71.88 112 GLY A N 1
ATOM 923 C CA . GLY A 1 112 ? 6.472 -16.392 3.895 1.00 71.88 112 GLY A CA 1
ATOM 924 C C . GLY A 1 112 ? 6.297 -15.882 2.471 1.00 71.88 112 GLY A C 1
ATOM 925 O O . GLY A 1 112 ? 6.199 -14.678 2.246 1.00 71.88 112 GLY A O 1
ATOM 926 N N . VAL A 1 113 ? 6.242 -16.810 1.514 1.00 85.75 113 VAL A N 1
ATOM 927 C CA . VAL A 1 113 ? 5.824 -16.535 0.135 1.00 85.75 113 VAL A CA 1
ATOM 928 C C . VAL A 1 113 ? 4.492 -17.228 -0.081 1.00 85.75 113 VAL A C 1
ATOM 930 O O . VAL A 1 113 ? 4.406 -18.451 0.012 1.00 85.75 113 VAL A O 1
ATOM 933 N N . TYR A 1 114 ? 3.460 -16.450 -0.383 1.00 90.75 114 TYR A N 1
ATOM 934 C CA . TYR A 1 114 ? 2.128 -16.976 -0.657 1.00 90.75 114 TYR A CA 1
ATOM 935 C C . TYR A 1 114 ? 1.891 -17.003 -2.158 1.00 90.75 114 TYR A C 1
ATOM 937 O O . TYR A 1 114 ? 2.297 -16.089 -2.877 1.00 90.75 114 TYR A O 1
ATOM 945 N N . ARG A 1 115 ? 1.236 -18.056 -2.645 1.00 92.88 115 ARG A N 1
ATOM 946 C CA . ARG A 1 115 ? 0.857 -18.168 -4.052 1.00 92.88 115 ARG A CA 1
ATOM 947 C C . ARG A 1 115 ? -0.624 -17.889 -4.215 1.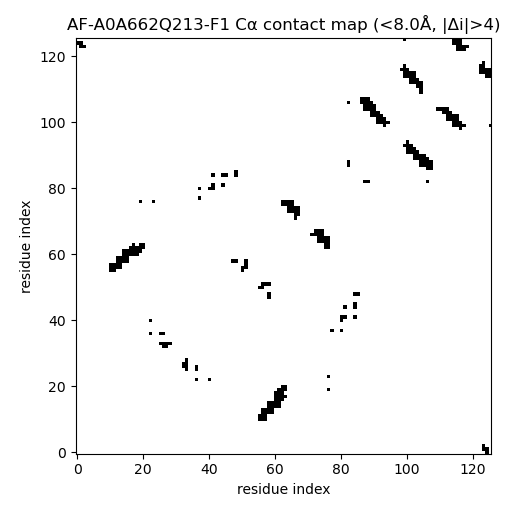00 92.88 115 ARG A C 1
ATOM 949 O O . ARG A 1 115 ? -1.453 -18.339 -3.426 1.00 92.88 115 ARG A O 1
ATOM 956 N N . PHE A 1 116 ? -0.951 -17.157 -5.266 1.00 93.44 116 PHE A N 1
ATOM 957 C CA . PHE A 1 116 ? -2.327 -16.843 -5.616 1.00 93.44 116 PHE A CA 1
ATOM 958 C C . PHE A 1 116 ? -2.552 -17.064 -7.102 1.00 93.44 116 PHE A C 1
ATOM 960 O O . PHE A 1 116 ? -1.618 -17.035 -7.899 1.00 93.44 116 PHE A O 1
ATOM 967 N N . ARG A 1 117 ? -3.804 -17.246 -7.495 1.00 93.50 117 ARG A N 1
ATOM 968 C CA . ARG A 1 117 ? -4.238 -17.191 -8.890 1.00 93.50 117 ARG A CA 1
ATOM 969 C C . ARG A 1 117 ? -5.494 -16.340 -8.989 1.00 93.5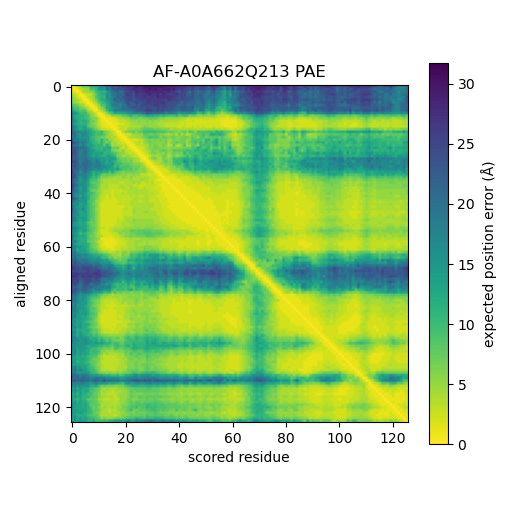0 117 ARG A C 1
ATOM 971 O O . ARG A 1 117 ? -6.266 -16.251 -8.034 1.00 93.50 117 ARG A O 1
ATOM 978 N N . ILE A 1 118 ? -5.692 -15.734 -10.151 1.00 90.75 118 ILE A N 1
ATOM 979 C CA . ILE A 1 118 ? -6.898 -14.964 -10.452 1.00 90.75 118 ILE A CA 1
ATOM 980 C C . ILE A 1 118 ? -7.830 -15.869 -11.253 1.00 90.75 118 ILE A C 1
ATOM 982 O O . ILE A 1 118 ? -7.433 -16.444 -12.265 1.00 90.75 118 ILE A O 1
ATOM 986 N N . VAL A 1 119 ? -9.053 -16.021 -10.764 1.00 90.75 119 VAL A N 1
ATOM 987 C CA . VAL A 1 119 ? -10.146 -16.775 -11.382 1.00 90.75 119 VAL A CA 1
ATOM 988 C C . VAL A 1 119 ? -11.341 -15.841 -11.583 1.00 90.75 119 VAL A C 1
ATOM 990 O O . VAL A 1 119 ? -11.327 -14.699 -11.132 1.00 90.75 119 VAL A O 1
ATOM 993 N N . LYS A 1 120 ? -12.407 -16.320 -12.234 1.00 91.81 120 LYS A N 1
ATOM 994 C CA . LYS A 1 120 ? -13.606 -15.505 -12.506 1.00 91.81 120 LYS A CA 1
ATOM 995 C C . LYS A 1 120 ? -14.226 -14.896 -11.237 1.00 91.81 120 LYS A C 1
ATOM 997 O O . LYS A 1 120 ? -14.749 -13.793 -11.291 1.00 91.81 120 LYS A O 1
ATOM 1002 N N . SER A 1 121 ? -14.146 -15.595 -10.105 1.00 89.06 121 SER A N 1
ATOM 1003 C CA . SER A 1 121 ? -14.668 -15.144 -8.808 1.00 89.06 121 SER A CA 1
ATOM 1004 C C . SER A 1 121 ? -13.680 -14.295 -7.992 1.00 89.06 121 SER A C 1
ATOM 1006 O O . SER A 1 121 ? -13.900 -14.097 -6.802 1.00 89.06 121 SER A O 1
ATOM 1008 N N . GLY A 1 122 ? -12.568 -13.849 -8.586 1.00 88.81 122 GLY A N 1
ATOM 1009 C CA . GLY A 1 122 ? -11.551 -13.035 -7.918 1.00 88.81 122 GLY A CA 1
ATOM 1010 C C . GLY A 1 122 ? -10.257 -13.794 -7.622 1.00 88.81 122 GLY A C 1
ATOM 1011 O O . GLY A 1 122 ? -9.769 -14.574 -8.442 1.00 88.81 122 GLY A O 1
ATOM 1012 N N . VAL A 1 123 ? -9.657 -13.536 -6.459 1.00 90.19 123 VAL A N 1
ATOM 1013 C CA . VAL A 1 123 ? -8.364 -14.113 -6.060 1.00 90.19 123 VAL A CA 1
ATOM 1014 C C . VAL A 1 123 ? -8.580 -15.374 -5.229 1.00 90.19 123 VAL A C 1
ATOM 1016 O O . VAL A 1 123 ? -9.380 -15.393 -4.299 1.00 90.19 123 VAL A O 1
ATOM 1019 N N . THR A 1 124 ? -7.846 -16.439 -5.542 1.00 91.19 124 THR A N 1
ATOM 1020 C CA . THR A 1 124 ? -7.845 -17.677 -4.753 1.00 91.19 124 THR A CA 1
ATOM 1021 C C . THR A 1 124 ? -6.422 -18.185 -4.551 1.00 91.19 124 THR A C 1
ATOM 1023 O O . THR A 1 124 ? -5.498 -17.771 -5.257 1.00 91.19 124 THR A O 1
ATOM 1026 N N . SER A 1 125 ? -6.238 -19.092 -3.594 1.00 89.06 125 SER A N 1
ATOM 1027 C CA . SER A 1 125 ? -4.965 -19.780 -3.417 1.00 89.06 125 SER A CA 1
ATOM 1028 C C . SER A 1 125 ? -4.614 -20.565 -4.678 1.00 89.06 125 SER A C 1
ATOM 1030 O O . SER A 1 125 ? -5.462 -21.230 -5.286 1.00 89.06 125 SER A O 1
ATOM 1032 N N . CYS A 1 126 ? -3.344 -20.472 -5.041 1.00 84.88 126 CYS A 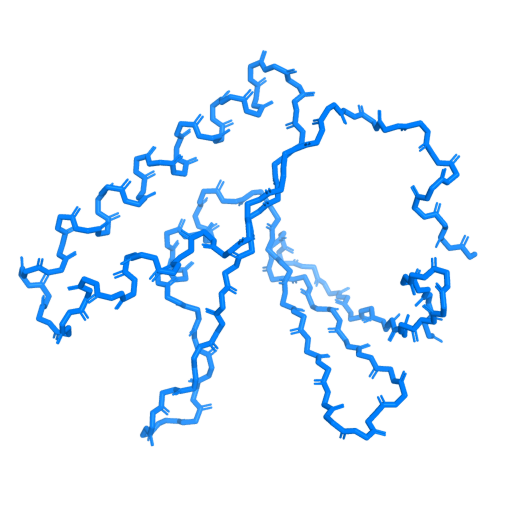N 1
ATOM 1033 C CA . CYS A 1 126 ? -2.683 -21.495 -5.822 1.00 84.88 126 CYS A CA 1
ATOM 1034 C C . CYS A 1 126 ? -1.960 -22.424 -4.832 1.00 84.88 126 CYS A C 1
ATOM 1036 O O . CYS A 1 126 ? -2.027 -23.642 -5.051 1.00 84.88 126 CYS A O 1
#

Nearest PDB structures (foldseek):
  8gja-assembly3_E  TM=7.133E-01  e=2.287E-03  Alvinella pompejana
  8gja-assembly1_A  TM=7.861E-01  e=7.306E-03  Alvinella pompejana
  8faz-assembly1_X  TM=6.933E-01  e=3.509E-03  Homo sapiens
  8faz-assembly1_D  TM=6.629E-01  e=4.480E-03  Homo sapiens
  8gbj-assembly1_X  TM=6.998E-01  e=1.054E-02  Homo sapiens